Protein AF-A0A963RPT0-F1 (afdb_monomer)

Sequence (60 aa):
MADSSTHSEVVIHGLTREGRTFRPSDWAERLAGVMAQFRPGGSLARPGGHLRYSPWCIPT

pLDDT: mean 80.7, std 15.43, range [41.38, 96.75]

Solvent-accessible surface area (backbone atoms only — not comparable to full-atom values): 4066 Å² total; per-residue (Å²): 132,84,84,84,72,83,82,78,87,82,87,81,73,63,51,46,99,85,70,43,71,53,77,60,88,61,48,50,56,51,50,15,54,71,40,28,81,57,64,76,83,68,53,70,76,42,91,69,31,86,81,40,61,13,94,86,34,76,68,129

Secondary structure (DSSP, 8-state):
-----S-------SB-TTSPBPSSTTHHHHHHHHHTT--STTGGGSTTGGGS--TT----

Radius of gyration: 14.82 Å; Cα contacts (8 Å, |Δi|>4): 43; chains: 1; bounding box: 24×40×37 Å

Foldseek 3Di:
DPDPDDDDADDDDQADPVGDGHPDPCVLVVVQLVQLVDEPPCCCVDVCSNVDGHPRRDRD

Mean predicted aligned error: 8.28 Å

Structure (mmCIF, N/CA/C/O backbone):
data_AF-A0A963RPT0-F1
#
_entry.id   AF-A0A963RPT0-F1
#
loop_
_atom_site.group_PDB
_atom_site.id
_atom_site.type_symbol
_atom_site.label_atom_id
_atom_site.label_alt_id
_atom_site.label_comp_id
_atom_site.label_asym_id
_atom_site.label_entity_id
_atom_site.label_seq_id
_atom_site.pdbx_PDB_ins_code
_atom_site.Cartn_x
_atom_site.Cartn_y
_atom_site.Cartn_z
_atom_site.occupancy
_atom_site.B_iso_or_equiv
_atom_site.auth_seq_id
_atom_site.auth_comp_id
_atom_site.auth_asym_id
_atom_site.auth_atom_id
_atom_site.pdbx_PDB_model_num
ATOM 1 N N . MET A 1 1 ? 1.785 -32.243 -1.298 1.00 41.38 1 MET A N 1
ATOM 2 C CA . MET A 1 1 ? 0.787 -31.622 -2.190 1.00 41.38 1 MET A CA 1
ATOM 3 C C . MET A 1 1 ? 1.229 -30.187 -2.392 1.00 41.38 1 MET A C 1
ATOM 5 O O . MET A 1 1 ? 1.113 -29.405 -1.462 1.00 41.38 1 MET A O 1
ATOM 9 N N . ALA A 1 2 ? 1.895 -29.899 -3.512 1.00 47.62 2 ALA A N 1
ATOM 10 C CA . ALA A 1 2 ? 2.275 -28.533 -3.853 1.00 47.62 2 ALA A CA 1
ATOM 11 C C . ALA A 1 2 ? 0.988 -27.793 -4.225 1.00 47.62 2 ALA A C 1
ATOM 13 O O . ALA A 1 2 ? 0.303 -28.209 -5.158 1.00 47.62 2 ALA A O 1
ATOM 14 N N . ASP A 1 3 ? 0.624 -26.785 -3.439 1.00 51.19 3 ASP A N 1
ATOM 15 C CA . ASP A 1 3 ? -0.553 -25.972 -3.707 1.00 51.19 3 ASP A CA 1
ATOM 16 C C . ASP A 1 3 ? -0.296 -25.138 -4.966 1.00 51.19 3 ASP A C 1
ATOM 18 O O . ASP A 1 3 ? 0.553 -24.247 -5.001 1.00 51.19 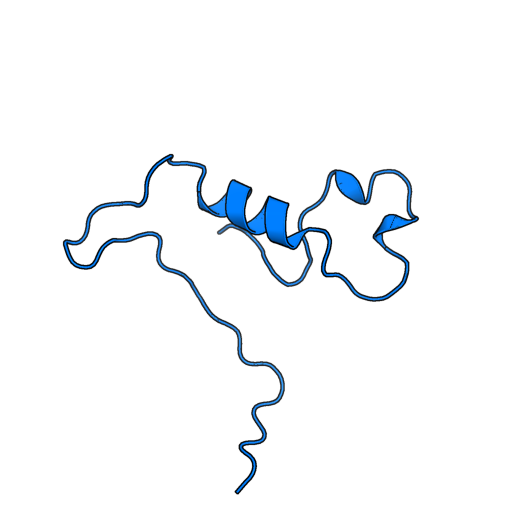3 ASP A O 1
ATOM 22 N N . SER A 1 4 ? -0.981 -25.515 -6.039 1.00 52.59 4 SER A N 1
ATOM 23 C CA . SER A 1 4 ? -0.957 -24.848 -7.332 1.00 52.59 4 SER A CA 1
ATOM 24 C C . SER A 1 4 ? -1.951 -23.686 -7.302 1.00 52.59 4 SER A C 1
ATOM 26 O O . SER A 1 4 ? -3.015 -23.780 -7.912 1.00 52.59 4 SER A O 1
ATOM 28 N N . SER A 1 5 ? -1.622 -22.581 -6.625 1.00 57.06 5 SER A N 1
ATOM 29 C CA . SER A 1 5 ? -2.356 -21.324 -6.823 1.00 57.06 5 SER A CA 1
ATOM 30 C C . SER A 1 5 ? -1.665 -20.479 -7.897 1.00 57.06 5 SER A C 1
ATOM 32 O O . SER A 1 5 ? -0.702 -19.739 -7.701 1.00 57.06 5 SER A O 1
ATOM 34 N N . THR A 1 6 ? -2.149 -20.645 -9.119 1.00 61.47 6 THR A N 1
ATOM 35 C CA . THR A 1 6 ? -1.827 -19.800 -10.263 1.00 61.47 6 THR A CA 1
ATOM 36 C C . THR A 1 6 ? -2.432 -18.407 -10.037 1.00 61.47 6 THR A C 1
ATOM 38 O O . THR A 1 6 ? -3.630 -18.230 -10.212 1.00 61.47 6 THR A O 1
ATOM 41 N N . HIS A 1 7 ? -1.598 -17.436 -9.644 1.00 63.91 7 HIS A N 1
ATOM 42 C CA . HIS A 1 7 ? -1.917 -16.006 -9.454 1.00 63.91 7 HIS A CA 1
ATOM 43 C C . HIS A 1 7 ? -2.943 -15.676 -8.347 1.00 63.91 7 HIS A C 1
ATOM 45 O O . HIS A 1 7 ? -4.099 -15.354 -8.601 1.00 63.91 7 HIS A O 1
ATOM 51 N N . SER A 1 8 ? -2.486 -15.694 -7.095 1.00 78.19 8 SER A N 1
ATOM 52 C CA . SER A 1 8 ? -3.225 -15.172 -5.941 1.00 78.19 8 SER A CA 1
ATOM 53 C C . SER A 1 8 ? -2.925 -13.682 -5.717 1.00 78.19 8 SER A C 1
ATOM 55 O O . SER A 1 8 ? -1.794 -13.320 -5.386 1.00 78.19 8 SER A O 1
ATOM 57 N N . GLU A 1 9 ? -3.932 -12.826 -5.884 1.00 85.62 9 GLU A N 1
ATOM 58 C CA . GLU A 1 9 ? -3.887 -11.412 -5.489 1.00 85.62 9 GLU A CA 1
ATOM 59 C C . GLU A 1 9 ? -4.053 -11.272 -3.966 1.00 85.62 9 GLU A C 1
ATOM 61 O O . GLU A 1 9 ? -4.794 -12.030 -3.338 1.00 85.62 9 GLU A O 1
ATOM 66 N N . VAL A 1 10 ? -3.363 -10.299 -3.365 1.00 90.62 10 VAL A N 1
ATOM 67 C CA . VAL A 1 10 ? -3.475 -9.975 -1.937 1.00 90.62 10 VAL A CA 1
ATOM 68 C C . VAL A 1 10 ? -3.865 -8.511 -1.789 1.00 90.62 10 VAL A C 1
ATOM 70 O O . VAL A 1 10 ? -3.186 -7.633 -2.317 1.00 90.62 10 VAL A O 1
ATOM 73 N N . VAL A 1 11 ? -4.914 -8.248 -1.008 1.00 92.00 11 VAL A N 1
ATOM 74 C CA . VAL A 1 11 ? -5.347 -6.890 -0.660 1.00 92.00 11 VAL A CA 1
ATOM 75 C C . VAL A 1 11 ? -4.879 -6.555 0.752 1.00 92.00 11 VAL A C 1
ATOM 77 O O . VAL A 1 11 ? -5.222 -7.237 1.719 1.00 92.00 11 VAL A O 1
ATOM 80 N N . ILE A 1 12 ? -4.095 -5.485 0.881 1.00 93.31 12 ILE A N 1
ATOM 81 C CA . ILE A 1 12 ? -3.674 -4.956 2.179 1.00 93.31 12 ILE A CA 1
ATOM 82 C C . ILE A 1 12 ? -4.651 -3.854 2.579 1.00 93.31 12 ILE A C 1
ATOM 84 O O . ILE A 1 12 ? -4.606 -2.745 2.055 1.00 93.31 12 ILE A O 1
ATOM 88 N N . HIS A 1 13 ? -5.515 -4.142 3.547 1.00 94.25 13 HIS A N 1
ATOM 89 C CA . HIS A 1 13 ? -6.345 -3.111 4.155 1.00 94.25 13 HIS A CA 1
ATOM 90 C C . HIS A 1 13 ? -5.466 -2.232 5.045 1.00 94.25 13 HIS A C 1
ATOM 92 O O . HIS A 1 13 ? -4.853 -2.727 5.990 1.00 94.25 13 HIS A O 1
ATOM 98 N N . GLY A 1 14 ? -5.414 -0.929 4.75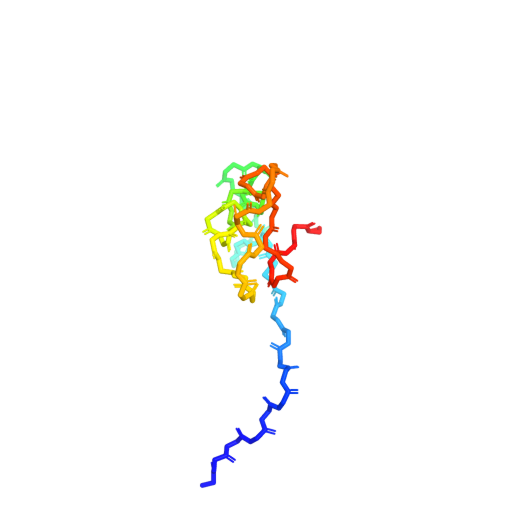9 1.00 95.19 14 GLY A N 1
ATOM 99 C CA . GLY A 1 14 ? -4.650 0.061 5.524 1.00 95.19 14 GLY A CA 1
ATOM 100 C C . GLY A 1 14 ? -5.237 0.355 6.905 1.00 95.19 14 GLY A C 1
ATOM 101 O O . GLY A 1 14 ? -5.408 1.522 7.251 1.00 95.19 14 GLY A O 1
ATOM 102 N N . LEU A 1 15 ? -5.602 -0.679 7.662 1.00 96.75 15 LEU A N 1
ATOM 103 C CA . LEU A 1 15 ? -6.247 -0.620 8.967 1.00 96.75 15 LEU A CA 1
ATOM 104 C C . LEU A 1 15 ? -5.447 -1.436 9.983 1.00 96.75 15 LEU A C 1
ATOM 106 O O . LEU A 1 15 ? -5.040 -2.570 9.729 1.00 96.75 15 LEU A O 1
ATOM 110 N N . THR A 1 16 ? -5.242 -0.873 11.170 1.00 95.12 16 THR A N 1
ATOM 111 C CA . THR A 1 16 ? -4.713 -1.622 12.310 1.00 95.12 16 THR A CA 1
ATOM 112 C C . THR A 1 16 ? -5.756 -2.616 12.812 1.00 95.12 16 THR A C 1
ATOM 114 O O . THR A 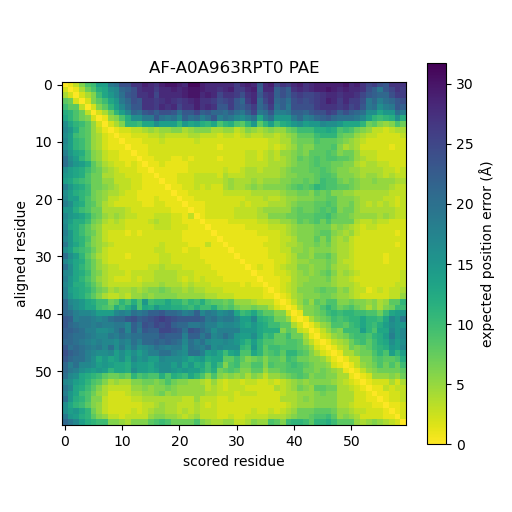1 16 ? -6.945 -2.513 12.517 1.00 95.12 16 THR A O 1
ATOM 117 N N . ARG A 1 17 ? -5.328 -3.546 13.669 1.00 95.62 17 ARG A N 1
ATOM 118 C CA . ARG A 1 17 ? -6.248 -4.452 14.379 1.00 95.62 17 ARG A CA 1
ATOM 119 C C . ARG A 1 17 ? -7.267 -3.713 15.256 1.00 95.62 17 ARG A C 1
ATOM 121 O O . ARG A 1 17 ? -8.307 -4.264 15.580 1.00 95.62 17 ARG A O 1
ATOM 128 N N . GLU A 1 18 ? -6.969 -2.466 15.610 1.00 96.50 18 GLU A N 1
ATOM 129 C CA . GLU A 1 18 ? -7.835 -1.565 16.377 1.00 96.50 18 GLU A CA 1
ATOM 130 C C . GLU A 1 18 ? -8.717 -0.686 15.465 1.00 96.50 18 GLU A C 1
ATOM 132 O O . GLU A 1 18 ? -9.342 0.259 15.938 1.00 96.50 18 GLU A O 1
ATOM 137 N N . GLY A 1 19 ? -8.744 -0.946 14.152 1.00 96.00 19 GLY A N 1
ATOM 138 C CA . GLY A 1 19 ? -9.591 -0.238 13.187 1.00 96.00 19 GLY A CA 1
ATOM 139 C C . GLY A 1 19 ? -9.109 1.165 12.809 1.00 96.00 19 GLY A C 1
ATOM 140 O O . GLY A 1 19 ? -9.859 1.924 12.201 1.00 96.00 19 GLY A O 1
ATOM 141 N N . ARG A 1 20 ? -7.868 1.541 13.148 1.00 95.88 20 ARG A N 1
ATOM 142 C CA . ARG A 1 20 ? -7.307 2.854 12.784 1.00 95.88 20 ARG A CA 1
ATOM 143 C C . ARG A 1 20 ? -6.604 2.799 11.435 1.00 95.88 20 ARG A C 1
ATOM 145 O O . ARG A 1 20 ? -5.879 1.847 11.169 1.00 95.88 20 ARG A O 1
ATOM 152 N N . THR A 1 21 ? -6.736 3.844 10.622 1.00 95.69 21 THR A N 1
ATOM 153 C CA . THR A 1 21 ? -6.017 3.950 9.345 1.00 95.69 21 THR A CA 1
ATOM 154 C C . THR A 1 21 ? -4.504 4.002 9.550 1.00 95.69 21 THR A C 1
ATOM 156 O O . THR A 1 21 ? -4.017 4.696 10.449 1.00 95.69 21 THR A O 1
ATOM 159 N N . PHE A 1 22 ? -3.758 3.300 8.697 1.00 96.19 22 PHE A N 1
ATOM 160 C CA . PHE A 1 22 ? -2.304 3.402 8.631 1.00 96.19 22 PHE A CA 1
ATOM 161 C C . PHE A 1 22 ? -1.868 4.838 8.343 1.00 96.19 22 PHE A C 1
ATOM 163 O O . PHE A 1 22 ? -2.544 5.603 7.651 1.00 96.19 22 PHE A O 1
ATOM 170 N N . ARG A 1 23 ? -0.734 5.215 8.933 1.00 94.25 23 ARG A N 1
ATOM 171 C CA . ARG A 1 23 ? -0.124 6.530 8.768 1.00 94.25 23 ARG A CA 1
ATOM 172 C C . ARG A 1 23 ? 1.310 6.365 8.263 1.00 94.25 23 ARG A C 1
ATOM 174 O O . ARG A 1 23 ? 1.958 5.391 8.646 1.00 94.25 23 ARG A O 1
ATOM 181 N N . PRO A 1 24 ? 1.831 7.327 7.488 1.00 95.00 24 PRO A N 1
ATOM 182 C CA . PRO A 1 24 ? 1.122 8.478 6.906 1.00 95.00 24 PRO A CA 1
ATOM 183 C C . PRO A 1 24 ? 0.022 8.064 5.904 1.00 95.00 24 PRO A C 1
ATOM 185 O O . PRO A 1 24 ? -0.103 6.891 5.570 1.00 95.00 24 PRO A O 1
ATOM 188 N N . SER A 1 25 ? -0.847 8.998 5.500 1.00 94.25 25 SER A N 1
ATOM 189 C CA . SER A 1 25 ? -1.987 8.682 4.617 1.00 94.25 25 SER A CA 1
ATOM 190 C C . SER A 1 25 ? -1.564 8.172 3.236 1.00 94.25 25 SER A C 1
ATOM 192 O O . SER A 1 25 ? -2.348 7.479 2.606 1.00 94.25 25 SER A O 1
ATOM 194 N N . ASP A 1 26 ? -0.334 8.471 2.812 1.00 92.81 26 ASP A N 1
ATOM 195 C CA . ASP A 1 26 ? 0.296 8.057 1.550 1.00 92.81 26 ASP A CA 1
ATOM 196 C C . ASP A 1 26 ? 1.030 6.696 1.652 1.00 92.81 26 ASP A C 1
ATOM 198 O O . ASP A 1 26 ? 1.961 6.407 0.894 1.00 92.81 26 ASP A O 1
ATOM 202 N N . TRP A 1 27 ? 0.697 5.858 2.645 1.00 94.81 27 TRP A N 1
ATOM 203 C CA . TRP A 1 27 ? 1.404 4.592 2.886 1.00 94.81 27 TRP A CA 1
ATOM 204 C C . TRP A 1 27 ? 1.314 3.626 1.695 1.00 94.81 27 TRP A C 1
ATOM 206 O O . TRP A 1 27 ? 2.279 2.908 1.421 1.00 94.81 27 TRP A O 1
ATOM 216 N N . ALA A 1 28 ? 0.180 3.610 0.988 1.00 94.81 28 ALA A N 1
ATOM 217 C CA . ALA A 1 28 ? -0.055 2.711 -0.135 1.00 94.81 28 ALA A CA 1
ATOM 218 C C . ALA A 1 28 ? 0.835 3.100 -1.324 1.00 94.81 28 ALA A C 1
ATOM 220 O O . ALA A 1 28 ? 1.492 2.248 -1.924 1.00 94.81 28 ALA A O 1
ATOM 221 N N . GLU A 1 29 ? 0.947 4.397 -1.603 1.00 93.19 29 GLU A N 1
ATOM 222 C CA . GLU A 1 29 ? 1.824 4.972 -2.620 1.00 93.19 29 GLU A CA 1
ATOM 223 C C . GLU A 1 29 ? 3.296 4.713 -2.300 1.00 93.19 29 GLU A C 1
ATOM 225 O O . GLU A 1 29 ? 4.082 4.392 -3.196 1.00 93.19 29 GLU A O 1
ATOM 230 N N . ARG A 1 30 ? 3.678 4.801 -1.019 1.00 92.62 30 ARG A N 1
ATOM 231 C CA . ARG A 1 30 ? 5.036 4.464 -0.563 1.00 92.62 30 ARG A CA 1
ATOM 232 C C . ARG A 1 30 ? 5.353 2.990 -0.789 1.00 92.62 30 ARG A C 1
ATOM 234 O O . ARG A 1 30 ? 6.421 2.683 -1.319 1.00 92.62 30 ARG A O 1
ATOM 241 N N . LEU A 1 31 ? 4.437 2.088 -0.434 1.00 93.12 31 LEU A N 1
ATOM 242 C CA . LEU A 1 31 ? 4.598 0.653 -0.675 1.00 93.12 31 LEU A CA 1
ATOM 243 C C . LEU A 1 31 ? 4.715 0.355 -2.177 1.00 93.12 31 LEU A C 1
ATOM 245 O O . LEU A 1 31 ? 5.651 -0.325 -2.599 1.00 93.12 31 LEU A O 1
ATOM 249 N N . ALA A 1 32 ? 3.822 0.920 -2.991 1.00 91.31 32 ALA A N 1
ATOM 250 C CA . ALA A 1 32 ? 3.849 0.773 -4.444 1.00 91.31 32 ALA A CA 1
ATOM 251 C C . ALA A 1 32 ? 5.143 1.329 -5.066 1.00 91.31 32 ALA A C 1
ATOM 253 O O . ALA A 1 32 ? 5.673 0.757 -6.023 1.00 91.31 32 ALA A O 1
ATOM 254 N N . GLY A 1 33 ? 5.690 2.408 -4.497 1.00 88.88 33 GLY A N 1
ATOM 255 C CA . GLY A 1 33 ? 6.989 2.970 -4.864 1.00 88.88 33 GLY A CA 1
ATOM 256 C C . GLY A 1 33 ? 8.153 2.014 -4.590 1.00 88.88 33 GLY A C 1
ATOM 257 O O . GLY A 1 33 ? 8.968 1.784 -5.480 1.00 88.88 33 GLY A O 1
ATOM 258 N N . VAL A 1 34 ? 8.202 1.389 -3.407 1.00 89.19 34 VAL A N 1
ATOM 259 C CA . VAL A 1 34 ? 9.203 0.347 -3.087 1.00 89.19 34 VAL A CA 1
ATOM 260 C C . VAL A 1 34 ? 9.074 -0.840 -4.043 1.00 89.19 34 VAL A C 1
ATOM 262 O O . VAL A 1 34 ? 10.073 -1.386 -4.516 1.00 89.19 34 VAL A O 1
ATOM 265 N N . MET A 1 35 ? 7.841 -1.208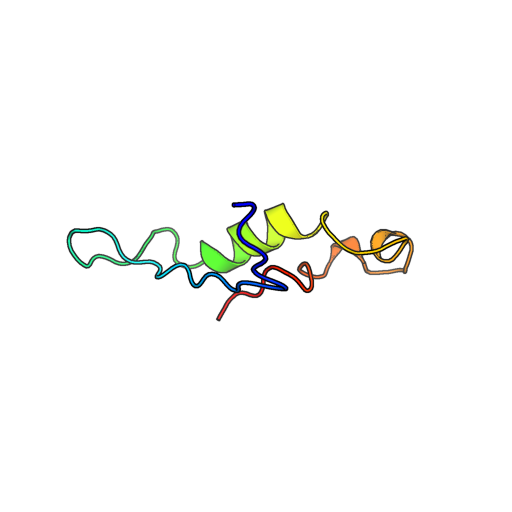 -4.387 1.00 89.44 35 MET A N 1
ATOM 266 C CA . MET A 1 35 ? 7.578 -2.315 -5.298 1.00 89.44 35 MET A CA 1
ATOM 267 C C . MET A 1 35 ? 7.879 -1.989 -6.764 1.00 89.44 35 MET A C 1
ATOM 269 O O . MET A 1 35 ? 7.967 -2.908 -7.578 1.00 89.44 35 MET A O 1
ATOM 273 N N . ALA A 1 36 ? 8.084 -0.717 -7.121 1.00 86.31 36 ALA A N 1
ATOM 274 C CA . ALA A 1 36 ? 8.233 -0.275 -8.504 1.00 86.31 36 ALA A CA 1
ATOM 275 C C . ALA A 1 36 ? 9.350 -1.006 -9.264 1.00 86.31 36 ALA A C 1
ATOM 277 O O . ALA A 1 36 ? 9.220 -1.211 -10.471 1.00 86.31 36 ALA A O 1
ATOM 278 N N . GLN A 1 37 ? 10.424 -1.431 -8.598 1.00 82.19 37 GLN A N 1
ATOM 279 C CA . GLN A 1 37 ? 11.524 -2.159 -9.240 1.00 82.19 37 GLN A CA 1
ATOM 280 C C . GLN A 1 37 ? 11.138 -3.567 -9.727 1.00 82.19 37 GLN A C 1
ATOM 282 O O . GLN A 1 37 ? 11.740 -4.078 -10.672 1.00 82.19 37 GLN A O 1
ATOM 287 N N . PHE A 1 38 ? 10.124 -4.190 -9.122 1.00 84.81 38 PHE A N 1
ATOM 288 C CA . PHE A 1 38 ? 9.683 -5.535 -9.475 1.00 84.81 38 PHE A CA 1
ATOM 289 C C . PHE A 1 38 ? 8.720 -5.460 -10.650 1.00 84.81 38 PHE A C 1
ATOM 291 O O . PHE A 1 38 ? 7.565 -5.069 -10.506 1.00 84.81 38 PHE A O 1
ATOM 298 N N . ARG A 1 39 ? 9.204 -5.799 -11.840 1.00 78.44 39 ARG A N 1
ATOM 299 C CA . ARG A 1 39 ? 8.400 -5.811 -13.063 1.00 78.44 39 ARG A CA 1
ATOM 300 C C . ARG A 1 39 ? 9.028 -6.735 -14.107 1.00 78.44 39 ARG A C 1
ATOM 30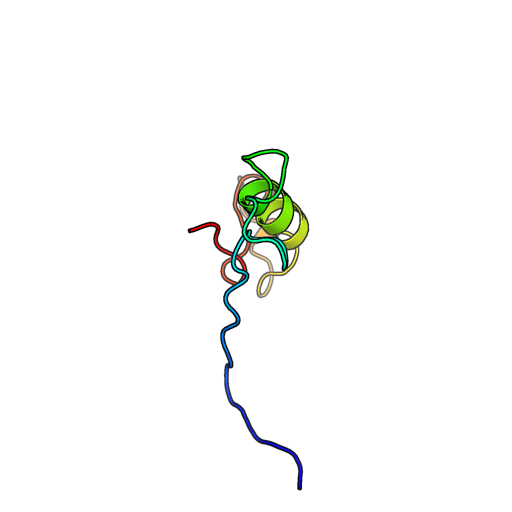2 O O . ARG A 1 39 ? 10.247 -6.917 -14.084 1.00 78.44 39 ARG A O 1
ATOM 309 N N . PRO A 1 40 ? 8.240 -7.300 -15.035 1.00 73.81 40 PRO A N 1
ATOM 310 C CA . PRO A 1 40 ? 8.778 -8.201 -16.043 1.00 73.81 40 PRO A CA 1
ATOM 311 C C . PRO A 1 40 ? 9.706 -7.456 -17.023 1.00 73.81 40 PRO A C 1
ATOM 313 O O . PRO A 1 40 ? 9.435 -6.317 -17.408 1.00 73.81 40 PRO A O 1
ATOM 316 N N . GLY A 1 41 ? 10.817 -8.123 -17.360 1.00 64.44 41 GLY A N 1
ATOM 317 C CA . GLY A 1 41 ? 11.882 -7.786 -18.320 1.00 64.44 41 GLY A CA 1
ATOM 318 C C . GLY A 1 41 ? 11.912 -6.379 -18.936 1.00 64.44 41 GLY A C 1
ATOM 319 O O . GLY A 1 41 ? 11.099 -6.043 -19.790 1.00 64.44 41 GLY A O 1
ATOM 320 N N . GLY A 1 42 ? 12.923 -5.575 -18.583 1.00 61.12 42 GLY A N 1
ATOM 321 C CA . GLY A 1 42 ? 13.335 -4.392 -19.363 1.00 61.12 42 GLY A CA 1
ATOM 322 C C . GLY A 1 42 ? 12.424 -3.159 -19.287 1.00 61.12 42 GLY A C 1
ATOM 323 O O . GLY A 1 42 ? 12.775 -2.109 -19.813 1.00 61.12 42 GLY A O 1
ATOM 324 N N . SER A 1 43 ? 11.289 -3.223 -18.587 1.00 58.47 43 SER A N 1
ATOM 325 C CA . SER A 1 43 ? 10.362 -2.088 -18.426 1.00 58.47 43 SER A CA 1
ATOM 326 C C . SER A 1 43 ? 10.974 -0.867 -17.705 1.00 58.47 43 SER A C 1
ATOM 328 O O . S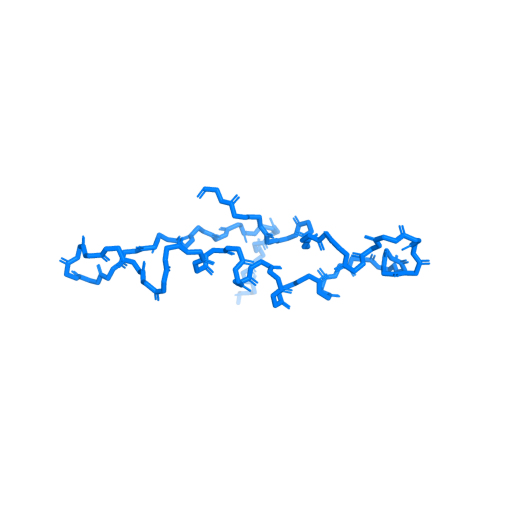ER A 1 43 ? 10.569 0.268 -17.958 1.00 58.47 43 SER A O 1
ATOM 330 N N . LEU A 1 44 ? 11.996 -1.066 -16.862 1.00 59.06 44 LEU A N 1
ATOM 331 C CA . LEU A 1 44 ? 12.791 0.026 -16.274 1.00 59.06 44 LEU A CA 1
ATOM 332 C C . LEU A 1 44 ? 13.700 0.733 -17.296 1.00 59.06 44 LEU A C 1
ATOM 334 O O . LEU A 1 44 ? 14.052 1.887 -17.081 1.00 59.06 44 LEU A O 1
ATOM 338 N N . ALA A 1 45 ? 14.054 0.069 -18.403 1.00 58.00 45 ALA A N 1
ATOM 339 C CA . ALA A 1 45 ? 14.897 0.632 -19.460 1.00 58.00 45 ALA A CA 1
ATOM 340 C C . ALA A 1 45 ? 14.119 1.549 -20.421 1.00 58.00 45 ALA A C 1
ATOM 342 O O . ALA A 1 45 ? 14.725 2.238 -21.239 1.00 58.00 45 ALA A O 1
ATOM 343 N N . ARG A 1 46 ? 12.778 1.592 -20.328 1.00 63.94 46 ARG A N 1
ATOM 344 C CA . ARG A 1 46 ? 11.980 2.596 -21.043 1.00 63.94 46 ARG A CA 1
ATOM 345 C C . ARG A 1 46 ? 12.100 3.960 -20.349 1.00 63.94 46 ARG A C 1
ATOM 347 O O . ARG A 1 46 ? 11.998 4.019 -19.119 1.00 63.94 46 ARG A O 1
ATOM 354 N N . PRO A 1 47 ? 12.230 5.064 -21.111 1.00 59.81 47 PRO A N 1
ATOM 355 C CA . PRO A 1 47 ? 12.164 6.411 -20.553 1.00 59.81 47 PRO A CA 1
ATOM 356 C C . PRO A 1 47 ? 10.913 6.577 -19.675 1.00 59.81 47 PRO A C 1
ATOM 358 O O . PRO A 1 47 ? 9.813 6.205 -20.081 1.00 59.81 47 PRO A O 1
ATOM 361 N N . GLY A 1 48 ? 11.086 7.074 -18.447 1.00 65.31 48 GLY A N 1
ATOM 362 C CA . GLY A 1 48 ? 9.995 7.245 -17.475 1.00 65.31 48 GLY A CA 1
ATOM 363 C C . GLY A 1 48 ? 9.576 5.980 -16.711 1.00 65.31 48 GLY A C 1
ATOM 364 O O . GLY A 1 48 ? 8.649 6.038 -15.907 1.00 65.31 48 GLY A O 1
ATOM 365 N N . GLY A 1 49 ? 10.255 4.840 -16.897 1.00 62.31 49 GLY A N 1
ATOM 366 C CA . GLY A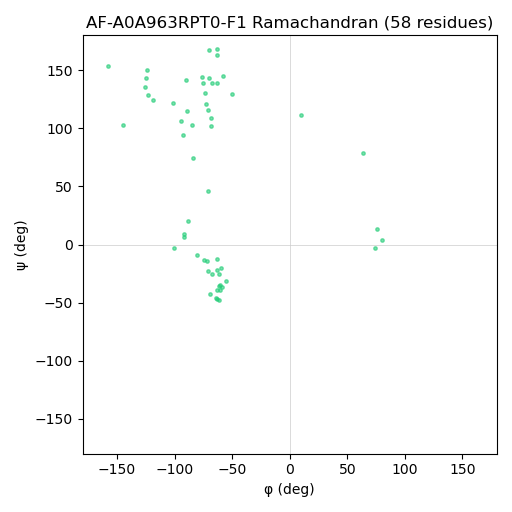 1 49 ? 9.957 3.600 -16.171 1.00 62.31 49 GLY A CA 1
ATOM 367 C C . GLY A 1 49 ? 10.069 3.737 -14.646 1.00 62.31 49 GLY A C 1
ATOM 368 O O . GLY A 1 49 ? 9.241 3.181 -13.927 1.00 62.31 49 GLY A O 1
ATOM 369 N N . HIS A 1 50 ? 11.031 4.520 -14.155 1.00 65.19 50 HIS A N 1
ATOM 370 C CA . HIS A 1 50 ? 11.247 4.776 -12.725 1.00 65.19 50 HIS A CA 1
ATOM 371 C C . HIS A 1 50 ? 10.178 5.678 -12.077 1.00 65.19 50 HIS A C 1
ATOM 373 O O . HIS A 1 50 ? 10.096 5.725 -10.857 1.00 65.19 50 HIS A O 1
ATOM 379 N N . LEU A 1 51 ? 9.349 6.370 -12.870 1.00 71.19 51 LEU A N 1
ATOM 380 C CA . LEU A 1 51 ? 8.288 7.269 -12.387 1.00 71.19 51 LEU A CA 1
ATOM 381 C C . LEU A 1 51 ? 6.930 6.564 -12.232 1.00 71.19 51 LEU A C 1
ATOM 383 O O . LEU A 1 51 ? 5.911 7.213 -12.018 1.00 71.19 51 LEU A O 1
ATOM 387 N N . ARG A 1 52 ? 6.890 5.240 -12.405 1.00 77.12 52 ARG A N 1
ATOM 388 C CA . ARG A 1 52 ? 5.656 4.444 -12.434 1.00 77.12 52 ARG A CA 1
ATOM 389 C C . ARG A 1 52 ? 5.720 3.325 -11.404 1.00 77.12 52 ARG A C 1
ATOM 391 O O . ARG A 1 52 ? 6.775 2.707 -11.249 1.00 77.12 52 ARG A O 1
ATOM 398 N N . TYR A 1 53 ? 4.582 3.023 -10.781 1.00 84.44 53 TYR A N 1
ATOM 399 C CA . TYR A 1 53 ? 4.420 1.852 -9.918 1.00 84.44 53 TYR A CA 1
ATOM 400 C C . TYR A 1 53 ? 4.593 0.538 -10.687 1.00 84.44 53 TYR A C 1
ATOM 402 O O . TYR A 1 53 ? 4.547 0.493 -11.923 1.00 84.44 53 TYR A O 1
ATOM 410 N N . SER A 1 54 ? 4.815 -0.542 -9.940 1.00 86.00 54 SER A N 1
ATOM 411 C CA . SER A 1 54 ? 4.839 -1.891 -10.498 1.00 86.00 54 SER A CA 1
ATOM 412 C C . SER A 1 54 ? 3.432 -2.324 -10.926 1.00 86.00 54 SER A C 1
ATOM 414 O O . SER A 1 54 ? 2.473 -2.033 -10.214 1.00 86.00 54 SER A O 1
ATOM 416 N N . PRO A 1 55 ? 3.279 -3.076 -12.034 1.00 85.31 55 PRO A N 1
ATOM 417 C CA . PRO A 1 55 ? 1.990 -3.667 -12.398 1.00 85.31 55 PRO A CA 1
ATOM 418 C C . PRO A 1 55 ? 1.473 -4.686 -11.367 1.00 85.31 55 PRO A C 1
ATOM 420 O O . PRO A 1 55 ? 0.320 -5.086 -11.451 1.00 85.31 55 PRO A O 1
ATOM 423 N N . TRP A 1 56 ? 2.313 -5.119 -10.422 1.00 87.31 56 TRP A N 1
ATOM 424 C CA . TRP A 1 56 ? 1.961 -6.086 -9.380 1.00 87.31 56 TRP A CA 1
ATOM 425 C C . TRP A 1 56 ? 1.647 -5.441 -8.027 1.00 87.31 56 TRP A C 1
ATOM 427 O O . TRP A 1 56 ? 1.323 -6.145 -7.078 1.00 87.31 56 TRP A O 1
ATOM 437 N N . CYS A 1 57 ? 1.776 -4.118 -7.908 1.00 89.75 57 CYS A N 1
ATOM 438 C CA . CYS A 1 57 ? 1.457 -3.398 -6.681 1.00 89.75 57 CYS A CA 1
ATOM 439 C C . CYS A 1 57 ? 0.868 -2.035 -7.039 1.00 89.75 57 CYS A C 1
ATOM 441 O O . CYS A 1 57 ? 1.590 -1.119 -7.441 1.00 89.75 57 CYS A O 1
ATOM 443 N N . ILE A 1 58 ? -0.453 -1.932 -6.918 1.00 88.69 58 ILE A N 1
ATOM 444 C CA . ILE A 1 58 ? -1.235 -0.762 -7.309 1.00 88.69 58 ILE A CA 1
ATOM 445 C C . ILE A 1 58 ? -1.920 -0.221 -6.047 1.00 88.69 58 ILE A C 1
ATOM 447 O O . ILE A 1 58 ? -2.606 -0.991 -5.376 1.00 88.69 58 ILE A O 1
ATOM 451 N N . PRO A 1 59 ? -1.736 1.064 -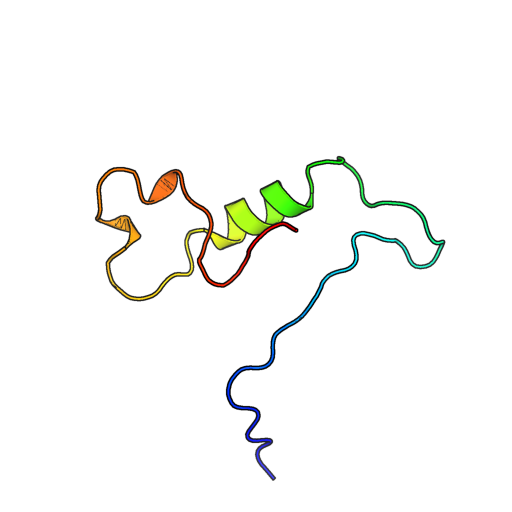5.694 1.00 89.44 59 PRO A N 1
ATOM 452 C CA . PRO A 1 59 ? -2.485 1.676 -4.603 1.00 89.44 59 PRO A CA 1
ATOM 453 C C . PRO A 1 59 ? -3.941 1.919 -5.047 1.00 89.44 59 PRO A C 1
ATOM 455 O O . PRO A 1 59 ? -4.161 2.473 -6.126 1.00 89.44 59 PRO A O 1
ATOM 458 N N . THR A 1 60 ? -4.914 1.495 -4.234 1.00 83.50 60 THR A N 1
ATOM 459 C CA . THR A 1 60 ? -6.370 1.605 -4.480 1.00 83.50 60 THR A CA 1
ATOM 460 C C . THR A 1 60 ? -7.105 2.175 -3.283 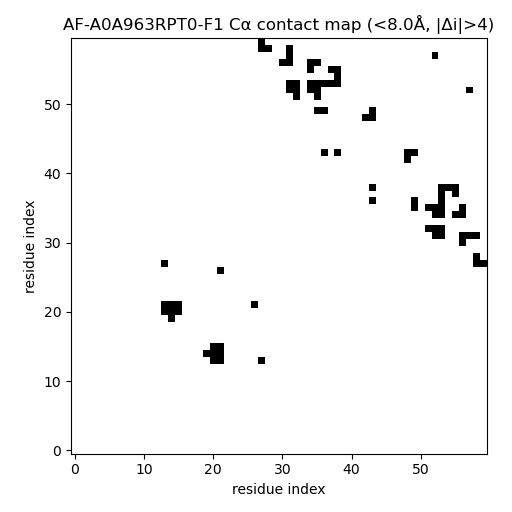1.00 83.50 60 THR A C 1
ATOM 462 O O . THR A 1 60 ? -6.725 1.784 -2.154 1.00 83.50 60 THR A O 1
#